Protein AF-A0A3M1YU78-F1 (afdb_monomer)

Foldseek 3Di:
DLVVVLCVQQPDAPDDDPPDGHHDDDPVVSVVSDDPPSDPDDDDDDDPCPPDDD

Solvent-accessible surface area (backbone atoms only — not comparable to full-atom values): 3879 Å² total; per-residue (Å²): 105,75,69,57,56,48,37,70,58,74,42,83,57,75,42,81,55,102,89,47,76,40,76,83,75,61,64,71,67,57,56,67,59,49,66,85,91,73,68,97,78,88,88,86,81,77,81,88,62,76,92,64,88,126

Sequence (54 aa):
MIIDKIKKMLGKPYYEAPNCLVYCGDCLDLLQELEDEFVDLTITSPPYNIGKVY

Secondary structure (DSSP, 8-state):
-HHHHHHHHH-S-SEEETTEEE--S-HHHHHHTSPTT--S-------TTTT---

pLDDT: mean 93.93, std 4.95, range [75.69, 98.25]

Mean predicted aligned error: 3.54 Å

Structure (mmCIF, N/CA/C/O backbone):
data_AF-A0A3M1YU78-F1
#
_entry.id   AF-A0A3M1YU78-F1
#
loop_
_atom_site.group_PDB
_atom_site.id
_atom_site.type_symbol
_atom_site.label_atom_id
_atom_site.label_alt_id
_atom_site.label_comp_id
_atom_site.label_asym_id
_atom_site.label_entity_id
_atom_site.label_seq_id
_atom_site.pdbx_PDB_ins_code
_atom_site.Cartn_x
_atom_site.Cartn_y
_atom_site.Cartn_z
_atom_site.occupancy
_atom_site.B_iso_or_equiv
_atom_site.auth_seq_id
_atom_site.auth_comp_id
_atom_site.auth_asym_id
_atom_site.auth_atom_id
_atom_site.pdbx_PDB_model_num
ATOM 1 N N . MET A 1 1 ? 10.841 -14.613 1.350 1.00 78.62 1 MET A N 1
ATOM 2 C CA . MET A 1 1 ? 11.347 -13.239 1.600 1.00 78.62 1 MET A CA 1
ATOM 3 C C . MET A 1 1 ? 10.159 -12.342 1.952 1.00 78.62 1 MET A C 1
ATOM 5 O O . MET A 1 1 ? 9.034 -12.793 1.767 1.00 78.62 1 MET A O 1
ATOM 9 N N . ILE A 1 2 ? 10.346 -11.124 2.482 1.00 88.62 2 ILE A N 1
ATOM 10 C CA . ILE A 1 2 ? 9.208 -10.280 2.922 1.00 88.62 2 ILE A CA 1
ATOM 11 C C . ILE A 1 2 ? 8.186 -10.033 1.797 1.00 88.62 2 ILE A C 1
ATOM 13 O O . ILE A 1 2 ? 6.984 -10.126 2.017 1.00 88.62 2 ILE A O 1
ATOM 17 N N . ILE A 1 3 ? 8.665 -9.880 0.560 1.00 92.69 3 ILE A N 1
ATOM 18 C CA . ILE A 1 3 ? 7.845 -9.751 -0.654 1.00 92.69 3 ILE A CA 1
ATOM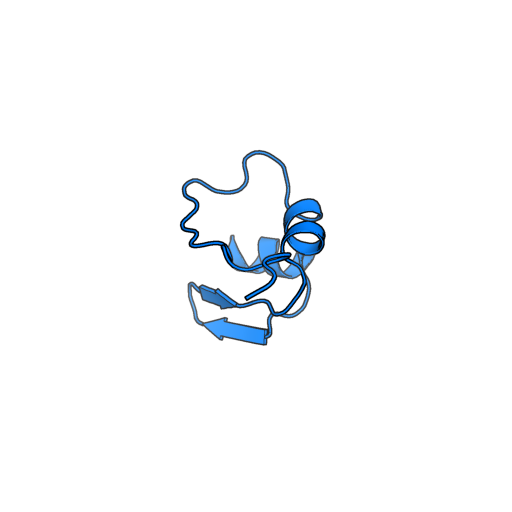 19 C C . ILE A 1 3 ? 6.943 -10.966 -0.906 1.00 92.69 3 ILE A C 1
ATOM 21 O O . ILE A 1 3 ? 5.791 -10.799 -1.296 1.00 92.69 3 ILE A O 1
ATOM 25 N N . ASP A 1 4 ? 7.413 -12.186 -0.642 1.00 93.62 4 ASP A N 1
ATOM 26 C CA . ASP A 1 4 ? 6.589 -13.391 -0.813 1.00 93.62 4 ASP A CA 1
ATOM 27 C C . ASP A 1 4 ? 5.471 -13.465 0.228 1.00 93.62 4 ASP A C 1
ATOM 29 O O . ASP A 1 4 ? 4.371 -13.918 -0.080 1.00 93.62 4 ASP A O 1
ATOM 33 N N . LYS A 1 5 ? 5.735 -12.977 1.450 1.00 94.81 5 LYS A N 1
ATOM 34 C CA . LYS A 1 5 ? 4.713 -12.862 2.495 1.00 94.81 5 LYS A CA 1
ATOM 35 C C . LYS A 1 5 ? 3.628 -11.868 2.073 1.00 94.81 5 LYS A C 1
ATOM 37 O O . LYS A 1 5 ? 2.454 -12.207 2.143 1.00 94.81 5 LYS A O 1
ATOM 42 N N . ILE A 1 6 ? 4.014 -10.703 1.544 1.00 95.69 6 ILE A N 1
ATOM 43 C CA . ILE A 1 6 ? 3.068 -9.691 1.040 1.00 95.69 6 ILE A CA 1
ATOM 44 C C . ILE A 1 6 ? 2.217 -10.254 -0.103 1.00 95.69 6 ILE A C 1
ATOM 46 O O . ILE A 1 6 ? 1.000 -10.126 -0.064 1.00 95.69 6 ILE A O 1
ATOM 50 N N . LYS A 1 7 ? 2.826 -10.941 -1.080 1.00 95.88 7 LYS A N 1
ATOM 51 C CA . LYS A 1 7 ? 2.092 -11.585 -2.187 1.00 95.88 7 LYS A CA 1
ATOM 52 C C . LYS A 1 7 ? 1.111 -12.659 -1.711 1.00 95.88 7 LYS A C 1
ATOM 54 O O . LYS A 1 7 ? 0.086 -12.879 -2.346 1.00 95.88 7 LYS A O 1
ATOM 59 N N . LYS A 1 8 ? 1.404 -13.343 -0.600 1.00 96.44 8 LYS A N 1
ATOM 60 C CA . LYS A 1 8 ? 0.482 -14.325 -0.013 1.00 96.44 8 LYS A CA 1
ATOM 61 C C . LYS A 1 8 ?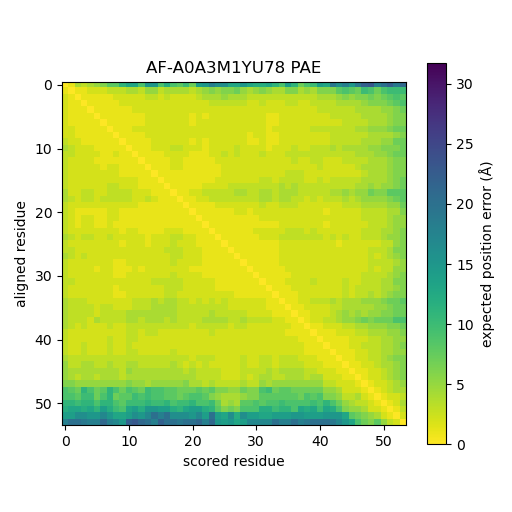 -0.745 -13.660 0.623 1.00 96.44 8 LYS A C 1
ATOM 63 O O . LYS A 1 8 ? -1.817 -14.248 0.552 1.00 96.44 8 LYS A O 1
ATOM 68 N N . MET A 1 9 ? -0.581 -12.480 1.225 1.00 96.12 9 MET A N 1
ATOM 69 C CA . MET A 1 9 ? -1.673 -11.718 1.851 1.00 96.12 9 MET A CA 1
ATOM 70 C C . MET A 1 9 ? -2.507 -10.966 0.804 1.00 96.12 9 MET A C 1
ATOM 72 O O . MET A 1 9 ? -3.714 -11.139 0.739 1.00 96.12 9 MET A O 1
ATOM 76 N N . LEU A 1 10 ? -1.858 -10.192 -0.073 1.00 96.50 10 LEU A N 1
ATOM 77 C CA . LEU A 1 10 ? -2.524 -9.280 -1.015 1.00 96.50 10 LEU A CA 1
ATOM 78 C C . LEU A 1 10 ? -2.767 -9.877 -2.413 1.00 96.50 10 LEU A C 1
ATOM 80 O O . LEU A 1 10 ? -3.364 -9.238 -3.279 1.00 96.50 10 LEU A O 1
ATOM 84 N N . GLY A 1 11 ? -2.276 -11.089 -2.672 1.00 96.00 11 GLY A N 1
ATOM 85 C CA . GLY A 1 11 ? -2.401 -11.757 -3.964 1.00 96.00 11 GLY A CA 1
ATOM 86 C C . GLY A 1 11 ? -1.403 -11.265 -5.017 1.00 96.00 11 GLY A C 1
ATOM 87 O O . GLY A 1 11 ? -0.261 -10.903 -4.726 1.00 96.00 11 GLY A O 1
ATOM 88 N N . LYS A 1 12 ? -1.810 -11.318 -6.292 1.00 96.50 12 LYS A N 1
ATOM 89 C CA . LYS A 1 12 ? -0.936 -10.973 -7.422 1.00 96.50 12 LYS A CA 1
ATOM 90 C C . LYS A 1 12 ? -0.805 -9.444 -7.550 1.00 96.50 12 LYS A C 1
ATOM 92 O O . LYS A 1 12 ? -1.820 -8.788 -7.778 1.00 96.50 12 LYS A O 1
ATOM 97 N N . PRO A 1 13 ? 0.413 -8.875 -7.491 1.00 97.69 13 PRO A N 1
ATOM 98 C CA . PRO A 1 13 ? 0.618 -7.447 -7.695 1.00 97.69 13 PRO A CA 1
ATOM 99 C C . PRO A 1 13 ? 0.361 -7.051 -9.155 1.00 97.69 13 PRO A C 1
ATOM 101 O O . PRO A 1 13 ? 0.493 -7.858 -10.079 1.00 97.69 13 PRO A O 1
ATOM 104 N N . TYR A 1 14 ? 0.045 -5.776 -9.367 1.00 98.25 14 TYR A N 1
ATOM 105 C CA . TYR A 1 14 ? -0.031 -5.177 -10.698 1.00 98.25 14 TYR A CA 1
ATOM 106 C C . TYR A 1 14 ? 1.360 -5.065 -11.344 1.00 98.25 14 TYR A C 1
ATOM 108 O O . TYR A 1 14 ? 1.508 -5.275 -12.546 1.00 98.25 14 TYR A O 1
ATOM 116 N N . TYR A 1 15 ? 2.388 -4.778 -10.538 1.00 98.19 15 TYR A N 1
ATOM 117 C CA . TYR A 1 15 ? 3.787 -4.729 -10.964 1.00 98.19 15 TYR A CA 1
ATOM 118 C C . TYR A 1 15 ? 4.716 -5.293 -9.880 1.00 98.19 15 TYR A C 1
ATOM 120 O O . TYR A 1 15 ? 4.504 -5.054 -8.689 1.00 98.19 15 TYR A O 1
ATOM 128 N N . GLU A 1 16 ? 5.752 -6.022 -10.299 1.00 97.31 16 GLU A N 1
ATOM 129 C CA . GLU A 1 16 ? 6.746 -6.656 -9.426 1.00 97.31 16 GLU A CA 1
ATOM 130 C C . GLU A 1 16 ? 8.170 -6.386 -9.934 1.00 97.31 16 GLU A C 1
ATOM 132 O O . GLU A 1 16 ? 8.472 -6.538 -11.118 1.00 97.31 16 GLU A O 1
ATOM 137 N N . ALA A 1 17 ? 9.046 -6.009 -9.006 1.00 95.88 17 ALA A N 1
ATOM 138 C CA . ALA A 1 17 ? 10.487 -5.850 -9.166 1.00 95.88 17 ALA A CA 1
ATOM 139 C C . ALA A 1 17 ? 11.198 -6.458 -7.933 1.00 95.88 17 ALA A C 1
ATOM 141 O O . ALA A 1 17 ? 10.531 -6.744 -6.936 1.00 95.88 17 ALA A O 1
ATOM 142 N N . PRO A 1 18 ? 12.536 -6.647 -7.938 1.00 93.94 18 PRO A N 1
ATOM 143 C CA . PRO A 1 18 ? 13.238 -7.408 -6.893 1.00 93.94 18 PRO A CA 1
ATOM 144 C C . PRO A 1 18 ? 12.966 -6.978 -5.442 1.00 93.94 18 PRO A C 1
ATOM 146 O O . PRO A 1 18 ? 13.027 -7.805 -4.537 1.00 93.94 18 PRO A O 1
ATOM 149 N N . ASN A 1 19 ? 12.670 -5.697 -5.214 1.00 93.69 19 ASN A N 1
ATOM 150 C CA . ASN A 1 19 ? 12.403 -5.110 -3.901 1.00 93.69 19 ASN A CA 1
ATOM 151 C C . ASN A 1 19 ? 11.150 -4.209 -3.882 1.00 93.69 19 ASN A C 1
ATOM 153 O O . ASN A 1 19 ? 11.015 -3.369 -2.995 1.00 93.69 19 ASN A O 1
ATOM 157 N N . CYS A 1 20 ? 10.254 -4.336 -4.865 1.00 95.44 20 CYS A N 1
ATOM 158 C CA . CYS A 1 20 ? 9.100 -3.449 -5.002 1.00 95.44 20 CYS A CA 1
ATOM 159 C C . CYS A 1 20 ? 7.888 -4.197 -5.556 1.00 95.44 20 CYS A C 1
ATOM 161 O O . CYS A 1 20 ? 7.986 -4.900 -6.561 1.00 95.44 20 CYS A O 1
ATOM 163 N N . LEU A 1 21 ? 6.744 -4.002 -4.903 1.00 97.31 21 LEU A N 1
ATOM 164 C CA . LEU A 1 21 ? 5.440 -4.474 -5.345 1.00 97.31 21 LEU A CA 1
ATOM 165 C C . LEU A 1 21 ? 4.505 -3.274 -5.481 1.00 97.31 21 LEU A C 1
ATOM 167 O O . LEU A 1 21 ? 4.458 -2.430 -4.588 1.00 97.31 21 LEU A O 1
ATOM 171 N N . VAL A 1 22 ? 3.734 -3.224 -6.565 1.00 97.88 22 VAL A N 1
ATOM 172 C CA . VAL A 1 22 ? 2.668 -2.233 -6.749 1.00 97.88 22 VAL A CA 1
ATOM 173 C C . VAL A 1 22 ? 1.347 -2.970 -6.884 1.00 97.88 22 VAL A C 1
ATOM 175 O O . VAL A 1 22 ? 1.204 -3.835 -7.748 1.00 97.88 22 VAL A O 1
ATOM 178 N N . TYR A 1 23 ? 0.379 -2.608 -6.050 1.00 97.94 23 TYR A N 1
ATOM 179 C CA . TYR A 1 23 ? -0.983 -3.131 -6.088 1.00 97.94 23 TYR A CA 1
ATOM 180 C C . TYR A 1 23 ? -1.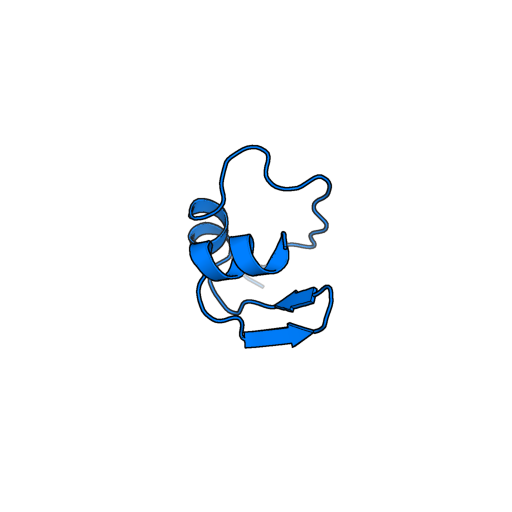936 -2.045 -6.580 1.00 97.94 23 TYR A C 1
ATOM 182 O O . TYR A 1 23 ? -1.773 -0.871 -6.255 1.00 97.94 23 TYR A O 1
ATOM 190 N N . CYS A 1 24 ? -2.917 -2.444 -7.387 1.00 97.75 24 CYS A N 1
ATOM 191 C CA . CYS A 1 24 ? -3.994 -1.574 -7.843 1.00 97.75 24 CYS A CA 1
ATOM 192 C C . CYS A 1 24 ? -5.287 -2.021 -7.155 1.00 97.75 24 CYS A C 1
ATOM 194 O O . CYS A 1 24 ? -5.764 -3.122 -7.417 1.00 97.75 24 CYS A O 1
ATOM 196 N N . GLY A 1 25 ? -5.815 -1.187 -6.261 1.00 96.00 25 GLY A N 1
ATOM 197 C CA . GLY A 1 25 ? -7.022 -1.460 -5.483 1.00 96.00 25 GLY A CA 1
ATOM 198 C C . GLY A 1 25 ? -7.332 -0.322 -4.511 1.00 96.00 25 GLY A C 1
ATOM 199 O O . GLY A 1 25 ? -6.569 0.645 -4.430 1.00 96.00 25 GLY A O 1
ATOM 200 N N . ASP A 1 26 ? -8.450 -0.437 -3.794 1.00 96.62 26 ASP A N 1
ATOM 201 C CA . ASP A 1 26 ? -8.769 0.459 -2.681 1.00 96.62 26 ASP A CA 1
ATOM 202 C C . ASP A 1 26 ? -7.760 0.236 -1.546 1.00 96.62 26 ASP A C 1
ATOM 204 O O . ASP A 1 26 ? -7.480 -0.901 -1.158 1.00 96.62 26 ASP A O 1
ATOM 208 N N . CYS A 1 27 ? -7.161 1.313 -1.036 1.00 95.56 27 CYS A N 1
ATOM 209 C CA . CYS A 1 27 ? -6.141 1.180 -0.006 1.00 95.56 27 CYS A CA 1
ATOM 210 C C . CYS A 1 27 ? -6.718 0.736 1.340 1.00 95.56 27 CYS A C 1
ATOM 212 O O . CYS A 1 27 ? -6.000 0.083 2.085 1.00 95.56 27 CYS A O 1
ATOM 214 N N . LEU A 1 28 ? -7.978 1.040 1.660 1.00 96.19 28 LEU A N 1
ATOM 215 C CA . LEU A 1 28 ? -8.598 0.598 2.906 1.00 96.19 28 LEU A CA 1
ATOM 216 C C . LEU A 1 28 ? -8.826 -0.911 2.902 1.00 96.19 28 LEU A C 1
ATOM 218 O O . LEU A 1 28 ? -8.519 -1.553 3.902 1.00 96.19 28 LEU A O 1
ATOM 222 N N . ASP A 1 29 ? -9.282 -1.471 1.782 1.00 97.75 29 ASP A N 1
ATOM 223 C CA . ASP A 1 29 ? -9.473 -2.917 1.642 1.00 97.75 29 ASP A CA 1
ATOM 224 C C . ASP A 1 29 ? -8.125 -3.648 1.693 1.00 97.75 29 ASP A C 1
ATOM 226 O O . ASP A 1 29 ? -7.948 -4.604 2.439 1.0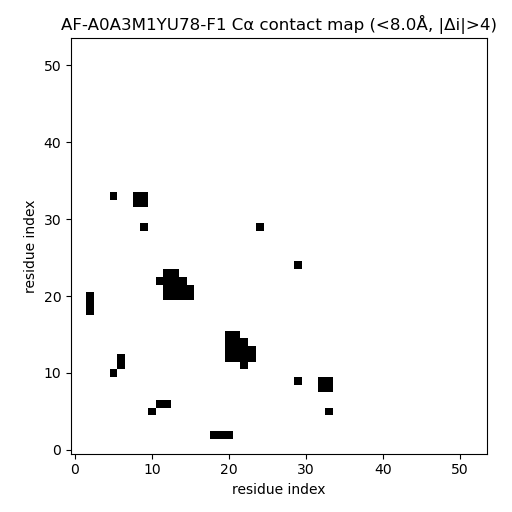0 97.75 29 ASP A O 1
ATOM 230 N N . LEU A 1 30 ? -7.126 -3.162 0.948 1.00 97.12 30 LEU A N 1
ATOM 231 C CA . LEU A 1 30 ? -5.811 -3.805 0.899 1.00 97.12 30 LEU A CA 1
ATOM 232 C C . LEU A 1 30 ? -5.048 -3.710 2.225 1.00 97.12 30 LEU A C 1
ATOM 234 O O . LEU A 1 30 ? -4.368 -4.658 2.606 1.00 97.12 30 LEU A O 1
ATOM 238 N N . LEU A 1 31 ? -5.121 -2.571 2.922 1.00 95.81 31 LEU A N 1
ATOM 239 C CA . LEU A 1 31 ? -4.419 -2.395 4.195 1.00 95.81 31 LEU A CA 1
ATOM 240 C C . LEU A 1 31 ? -5.022 -3.258 5.313 1.00 95.81 31 LEU A C 1
ATOM 242 O O . LEU A 1 31 ? -4.286 -3.616 6.225 1.00 95.81 31 LEU A O 1
ATOM 246 N N . GLN A 1 32 ? -6.309 -3.619 5.238 1.00 96.81 32 GLN A N 1
ATOM 247 C CA . GLN A 1 32 ? -6.955 -4.517 6.208 1.00 96.81 32 GLN A CA 1
ATOM 248 C C . GLN A 1 32 ? -6.458 -5.967 6.130 1.00 96.81 32 GLN A C 1
ATOM 250 O O . GLN A 1 32 ? -6.532 -6.686 7.120 1.00 96.81 32 GLN A O 1
ATOM 255 N N . GLU A 1 33 ? -5.938 -6.393 4.978 1.00 96.62 33 GLU A N 1
ATOM 256 C CA . GLU A 1 33 ? -5.395 -7.745 4.781 1.00 96.62 33 GLU A CA 1
ATOM 257 C C . GLU A 1 33 ? -3.945 -7.885 5.281 1.00 96.62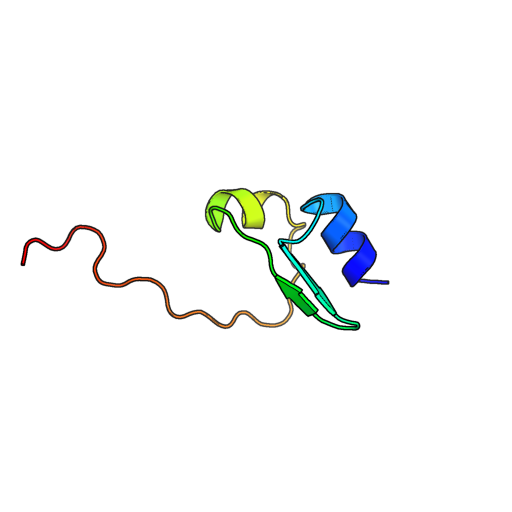 33 GLU A C 1
ATOM 259 O O . GLU A 1 33 ? -3.387 -8.987 5.307 1.00 96.62 33 GLU A O 1
ATOM 264 N N . LEU A 1 34 ? -3.299 -6.771 5.640 1.00 95.25 34 LEU A N 1
ATOM 265 C CA . LEU A 1 34 ? -1.963 -6.781 6.223 1.00 95.25 34 LEU A CA 1
ATOM 266 C C . LEU A 1 34 ? -2.031 -7.080 7.723 1.00 95.25 34 LEU A C 1
ATOM 268 O O . LEU A 1 34 ? -2.958 -6.679 8.419 1.00 95.25 34 LEU A O 1
ATOM 272 N N . GLU A 1 35 ? -1.009 -7.767 8.227 1.00 95.12 35 GLU A N 1
ATOM 273 C CA . GLU A 1 35 ? -0.842 -7.979 9.666 1.00 95.12 35 GLU A CA 1
ATOM 274 C C . GLU A 1 35 ? -0.587 -6.649 10.405 1.00 95.12 35 GLU A C 1
ATOM 276 O O . GLU A 1 35 ? -0.057 -5.689 9.834 1.00 95.12 35 GLU A O 1
AT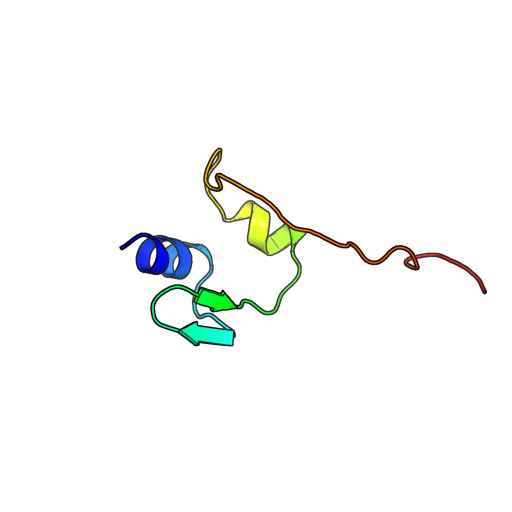OM 281 N N . ASP A 1 36 ? -0.913 -6.610 11.697 1.00 95.75 36 ASP A N 1
ATOM 282 C CA . ASP A 1 36 ? -0.569 -5.481 12.563 1.00 95.75 36 ASP A CA 1
ATOM 283 C C . ASP A 1 36 ? 0.956 -5.268 12.618 1.00 95.75 36 ASP A C 1
ATOM 285 O O . ASP A 1 36 ? 1.740 -6.213 12.509 1.00 95.75 36 ASP A O 1
ATOM 289 N N . GLU A 1 37 ? 1.380 -4.009 12.789 1.00 94.38 37 GLU A N 1
ATOM 290 C CA . GLU A 1 37 ? 2.798 -3.615 12.918 1.00 94.38 37 GLU A CA 1
ATOM 291 C C . GLU A 1 37 ? 3.696 -4.080 11.747 1.00 94.38 37 GLU A C 1
ATOM 293 O O . GLU A 1 37 ? 4.895 -4.307 11.902 1.00 94.38 37 GLU A O 1
ATOM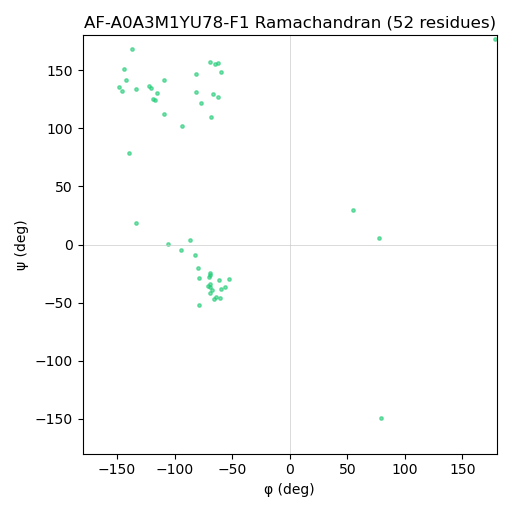 298 N N . PHE A 1 38 ? 3.129 -4.209 10.542 1.00 92.00 38 PHE A N 1
ATOM 299 C CA . PHE A 1 38 ? 3.831 -4.783 9.389 1.00 92.00 38 PHE A CA 1
ATOM 300 C C . PHE A 1 38 ? 4.802 -3.832 8.663 1.00 92.00 38 PHE A C 1
ATOM 302 O O . PHE A 1 38 ? 5.668 -4.294 7.916 1.00 92.00 38 PHE A O 1
ATOM 309 N N . VAL A 1 39 ? 4.662 -2.512 8.828 1.00 93.00 39 VAL A N 1
ATOM 310 C CA . VAL A 1 39 ? 5.452 -1.506 8.095 1.00 93.00 39 VAL A CA 1
ATOM 311 C C . VAL A 1 39 ? 6.247 -0.605 9.036 1.00 93.00 39 VAL A C 1
ATOM 313 O O . VAL A 1 39 ? 5.705 -0.071 9.997 1.00 93.00 39 VAL A O 1
ATOM 316 N N . ASP A 1 40 ? 7.519 -0.369 8.706 1.00 96.06 40 ASP A N 1
ATOM 317 C CA . ASP A 1 40 ? 8.384 0.555 9.455 1.00 96.06 40 ASP A CA 1
ATOM 318 C C . ASP A 1 40 ? 8.128 2.035 9.104 1.00 96.06 40 ASP A C 1
ATOM 320 O O . ASP A 1 40 ? 8.374 2.932 9.910 1.00 96.06 40 ASP A O 1
ATOM 324 N N . LEU A 1 41 ? 7.676 2.312 7.873 1.00 96.56 41 LEU A N 1
ATOM 325 C CA . LEU A 1 41 ? 7.471 3.663 7.348 1.00 96.56 41 LEU A CA 1
ATOM 326 C C . LEU A 1 41 ? 6.313 3.700 6.349 1.00 96.56 41 LEU A C 1
ATOM 328 O O . LEU A 1 41 ? 6.247 2.898 5.419 1.00 96.56 41 LEU A O 1
ATOM 332 N N . THR A 1 42 ? 5.463 4.717 6.477 1.00 95.62 42 THR A N 1
ATOM 333 C CA . THR A 1 42 ? 4.419 5.040 5.499 1.00 95.62 42 THR A CA 1
ATOM 334 C C . THR A 1 42 ? 4.688 6.395 4.855 1.00 95.62 42 THR A C 1
ATOM 336 O O . THR A 1 42 ? 4.881 7.388 5.556 1.00 95.62 42 THR A O 1
ATOM 339 N N . ILE A 1 43 ? 4.640 6.456 3.523 1.00 97.19 43 ILE A N 1
ATOM 340 C CA . ILE A 1 43 ? 4.685 7.705 2.754 1.00 97.19 43 ILE A CA 1
ATOM 341 C C . ILE A 1 43 ? 3.361 7.825 2.007 1.00 97.19 43 ILE A C 1
ATOM 343 O O . ILE A 1 43 ? 2.984 6.922 1.265 1.00 97.19 43 ILE A O 1
ATOM 347 N N . THR A 1 44 ? 2.648 8.932 2.206 1.00 95.50 44 THR A N 1
ATOM 348 C CA . THR A 1 44 ? 1.340 9.148 1.584 1.00 95.50 44 THR A CA 1
ATOM 349 C C . THR A 1 44 ? 1.127 10.610 1.203 1.00 95.50 44 THR A C 1
ATOM 351 O O . THR A 1 44 ? 1.666 11.522 1.827 1.00 95.50 44 THR A O 1
ATOM 354 N N . SER A 1 45 ? 0.328 10.822 0.162 1.00 94.50 45 SER A N 1
ATOM 355 C CA . SER A 1 45 ? -0.223 12.116 -0.241 1.00 94.50 45 SER A CA 1
ATOM 356 C C . SER A 1 45 ? -1.672 11.871 -0.669 1.00 94.50 45 SER A C 1
ATOM 358 O O . SER A 1 45 ? -1.930 11.719 -1.866 1.00 94.50 45 SER A O 1
ATOM 360 N N . PRO A 1 46 ? -2.608 11.740 0.289 1.00 93.06 46 PRO A N 1
ATOM 361 C CA . PRO A 1 46 ? -3.980 11.358 -0.013 1.00 93.06 46 PRO A CA 1
ATOM 362 C C . PRO A 1 46 ? -4.677 12.395 -0.9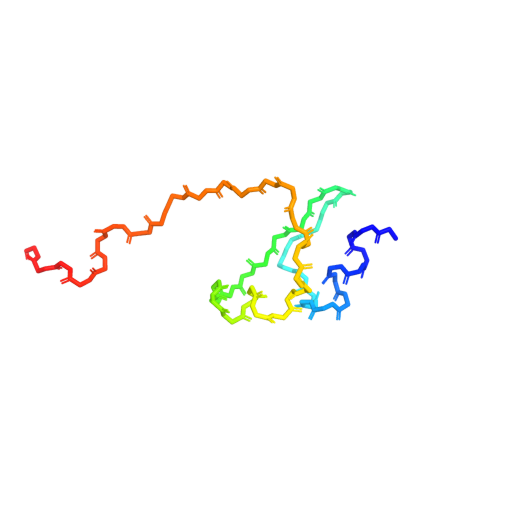14 1.00 93.06 46 PRO A C 1
ATOM 364 O O . PRO A 1 46 ? -4.289 13.565 -0.944 1.00 93.06 46 PRO A O 1
ATOM 367 N N . PRO A 1 47 ? -5.720 11.995 -1.659 1.00 92.44 47 PRO A N 1
ATOM 368 C CA . PRO A 1 47 ? -6.496 12.912 -2.490 1.00 92.44 47 PRO A CA 1
ATOM 369 C C . PRO A 1 47 ? -7.312 13.898 -1.629 1.00 92.44 47 PRO A C 1
ATOM 371 O O . PRO A 1 47 ? -8.298 13.533 -0.996 1.00 92.44 47 PRO A O 1
ATOM 374 N N . TYR A 1 48 ? -6.931 15.180 -1.625 1.00 90.88 48 TYR A N 1
ATOM 375 C CA . TYR A 1 48 ? -7.560 16.233 -0.798 1.00 90.88 48 TYR A CA 1
ATOM 376 C C . TYR A 1 48 ? -8.794 16.909 -1.423 1.00 90.88 48 TYR A C 1
ATOM 378 O O . TYR A 1 48 ? -9.328 17.889 -0.891 1.00 90.88 48 TYR A O 1
ATOM 386 N N . ASN A 1 49 ? -9.213 16.441 -2.593 1.00 90.44 49 ASN A N 1
ATOM 387 C CA . ASN A 1 49 ? -10.310 16.995 -3.383 1.00 90.44 49 ASN A CA 1
ATOM 388 C C . ASN A 1 49 ? -11.586 16.142 -3.342 1.00 90.44 49 ASN A C 1
ATOM 390 O O . ASN A 1 49 ? -12.581 16.524 -3.955 1.00 90.44 49 ASN A O 1
ATOM 394 N N . ILE A 1 50 ? -11.589 15.019 -2.620 1.00 88.50 50 ILE A N 1
ATOM 395 C CA . ILE A 1 50 ? -12.786 14.187 -2.463 1.00 88.50 50 ILE A CA 1
ATOM 396 C C . ILE A 1 50 ? -13.882 14.996 -1.752 1.00 88.50 50 ILE A C 1
ATOM 398 O O . ILE A 1 50 ? -13.654 15.568 -0.689 1.00 88.50 50 ILE A O 1
ATOM 402 N N . GLY A 1 51 ? -15.072 15.056 -2.357 1.00 86.31 51 GLY A N 1
ATOM 403 C CA . GLY A 1 51 ? -16.246 15.730 -1.788 1.00 86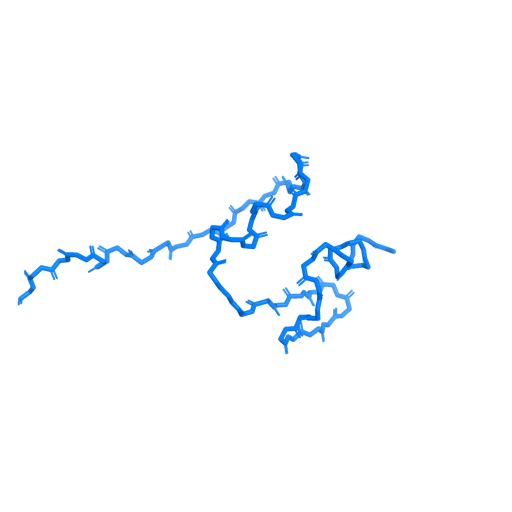.31 51 GLY A CA 1
ATOM 404 C C . GLY A 1 51 ? -16.251 17.260 -1.892 1.00 86.31 51 GLY A C 1
ATOM 405 O O . GLY A 1 51 ? -17.160 17.892 -1.359 1.00 86.31 51 GLY A O 1
ATOM 406 N N . LYS A 1 52 ? -15.276 17.878 -2.574 1.00 85.19 52 LYS A N 1
ATOM 407 C CA . LYS A 1 52 ? -15.293 19.327 -2.820 1.00 85.19 52 LYS A CA 1
ATOM 408 C C . LYS A 1 52 ? -16.184 19.670 -4.012 1.00 85.19 52 LYS A C 1
ATOM 410 O O . LYS A 1 52 ? -16.051 19.083 -5.083 1.00 85.19 52 LYS A O 1
ATOM 415 N N . VAL A 1 53 ? -17.062 20.650 -3.814 1.00 77.38 53 VAL A N 1
ATOM 416 C CA . VAL A 1 53 ? -17.880 21.259 -4.866 1.00 77.38 53 VAL A CA 1
ATOM 417 C C . VAL A 1 53 ? -17.102 22.478 -5.353 1.00 77.38 53 VAL A C 1
ATOM 419 O O . VAL A 1 53 ? -17.002 23.466 -4.626 1.00 77.38 53 VAL A O 1
ATOM 422 N N . TYR A 1 54 ? -16.443 22.353 -6.499 1.00 75.69 54 TYR A N 1
ATOM 423 C CA . TYR A 1 54 ? -15.787 23.474 -7.173 1.00 75.69 54 TYR A CA 1
ATOM 424 C C . TYR A 1 54 ? -16.758 24.145 -8.139 1.00 75.69 54 TYR A C 1
ATOM 426 O O . TYR A 1 54 ? -17.607 23.414 -8.701 1.00 75.69 54 TYR A O 1
#

Radius of gyration: 13.71 Å; Cα contacts (8 Å, |Δi|>4): 27; chains: 1; bounding box: 31×38×24 Å